Protein AF-A0A5R2MW48-F1 (afdb_monomer_lite)

Radius of gyration: 17.88 Å; chains: 1; bounding box: 41×39×45 Å

pLDDT: mean 91.87, std 11.75, range [44.62, 98.69]

Sequence (110 aa):
FENEPAEELARELAGKLPQGMDRIFFVSGGSEATESCIKLARQWAVATGQAGRWKVITRFPSYHGGTLGSLSITGDDALAETFTPMMRVMPTVLAPTAWRDRADCSLEQP

Foldseek 3Di:
DDDPVVVVVLCVVLVVDPPPPRDDDDDDDQLVVLVVVLVVVQVVCVVVVNNVPNADEEEAQAARDQDQVRLLRHNDCVSNVVCPVVHNRGHYDYDPPCVVVVPPPDPDDD

Structure (mmCIF, N/CA/C/O backbone):
data_AF-A0A5R2MW48-F1
#
_entry.id   AF-A0A5R2MW48-F1
#
loop_
_atom_site.group_PDB
_atom_site.id
_atom_site.type_symbol
_atom_site.label_atom_id
_atom_site.label_alt_id
_atom_site.label_comp_id
_atom_site.label_asym_id
_atom_site.label_entity_id
_atom_site.label_seq_id
_atom_site.pdbx_PDB_ins_code
_atom_site.Cartn_x
_atom_site.Cartn_y
_atom_site.Cartn_z
_atom_site.occupancy
_atom_site.B_iso_or_equiv
_atom_site.auth_seq_id
_atom_site.auth_comp_id
_atom_site.auth_asym_id
_atom_site.auth_atom_id
_atom_site.pdbx_PDB_model_num
ATOM 1 N N . PHE A 1 1 ? 4.150 11.817 16.069 1.00 62.44 1 PHE A N 1
ATOM 2 C CA . PHE A 1 1 ? 4.850 12.988 15.518 1.00 62.44 1 PHE A CA 1
ATOM 3 C C . PHE A 1 1 ? 3.793 13.856 14.877 1.00 62.44 1 PHE A C 1
ATOM 5 O O . PHE A 1 1 ? 3.108 13.367 13.991 1.00 62.44 1 PHE A O 1
ATOM 12 N N . GLU A 1 2 ? 3.627 15.075 15.367 1.00 86.56 2 GLU A N 1
ATOM 13 C CA . GLU A 1 2 ? 2.695 16.076 14.839 1.00 86.56 2 GLU A CA 1
ATOM 14 C C . GLU A 1 2 ? 3.519 17.318 14.505 1.00 86.56 2 GLU A C 1
ATOM 16 O O . GLU A 1 2 ? 4.518 17.595 15.176 1.00 86.56 2 GLU A O 1
ATOM 21 N N . ASN A 1 3 ? 3.171 18.002 13.421 1.00 96.50 3 ASN A N 1
ATOM 22 C CA . ASN A 1 3 ? 3.779 19.270 13.046 1.00 96.50 3 ASN A CA 1
ATOM 23 C C . ASN A 1 3 ? 2.787 20.093 12.221 1.00 96.50 3 ASN A C 1
ATOM 25 O O . ASN A 1 3 ? 1.977 19.538 11.479 1.00 96.50 3 ASN A O 1
ATOM 29 N N . GLU A 1 4 ? 2.894 21.412 12.349 1.00 97.88 4 GLU A N 1
ATOM 30 C CA . GLU A 1 4 ? 2.007 22.379 11.698 1.00 97.88 4 GLU A CA 1
ATOM 31 C C . GLU A 1 4 ? 1.931 22.197 10.167 1.00 97.88 4 GLU A C 1
ATOM 33 O O . GLU A 1 4 ? 0.812 22.110 9.656 1.00 97.88 4 GLU A O 1
ATOM 38 N N . PRO A 1 5 ? 3.045 21.997 9.425 1.00 97.25 5 PRO A N 1
ATOM 39 C CA . PRO A 1 5 ? 2.969 21.745 7.984 1.00 97.25 5 PRO A CA 1
ATOM 40 C C . PRO A 1 5 ? 2.147 20.505 7.601 1.00 97.25 5 PRO A C 1
ATOM 42 O O . PRO A 1 5 ? 1.413 20.523 6.614 1.00 97.25 5 PRO A O 1
ATOM 45 N N . ALA A 1 6 ? 2.258 19.413 8.364 1.00 96.44 6 ALA A N 1
ATOM 46 C CA . ALA A 1 6 ? 1.495 18.194 8.104 1.00 96.44 6 ALA A CA 1
ATOM 47 C C . ALA A 1 6 ? -0.004 18.390 8.375 1.00 96.44 6 ALA A C 1
ATOM 49 O O . ALA A 1 6 ? -0.833 17.866 7.631 1.00 96.44 6 ALA A O 1
ATOM 50 N N . GLU A 1 7 ? -0.363 19.148 9.412 1.00 96.50 7 GLU A N 1
ATOM 51 C CA . GLU A 1 7 ? -1.760 19.458 9.730 1.00 96.50 7 GLU A CA 1
ATOM 52 C C . GLU A 1 7 ? -2.408 20.370 8.687 1.00 96.50 7 GLU A C 1
ATOM 54 O O . GLU A 1 7 ? -3.542 20.118 8.265 1.00 96.50 7 GLU A O 1
ATOM 59 N N . GLU A 1 8 ? -1.692 21.404 8.243 1.00 97.69 8 GLU A N 1
ATOM 60 C CA . GLU A 1 8 ? -2.155 22.312 7.194 1.00 97.69 8 GLU A CA 1
ATOM 61 C C . GLU A 1 8 ? -2.374 21.554 5.882 1.00 97.69 8 GLU A C 1
ATOM 63 O O . GLU A 1 8 ? -3.471 21.592 5.317 1.00 97.69 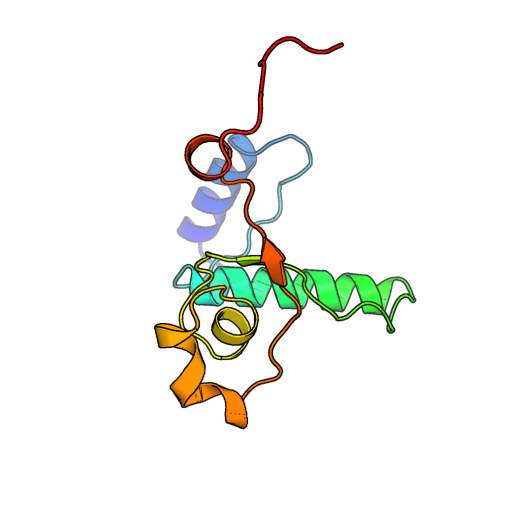8 GLU A O 1
ATOM 68 N N . LEU A 1 9 ? -1.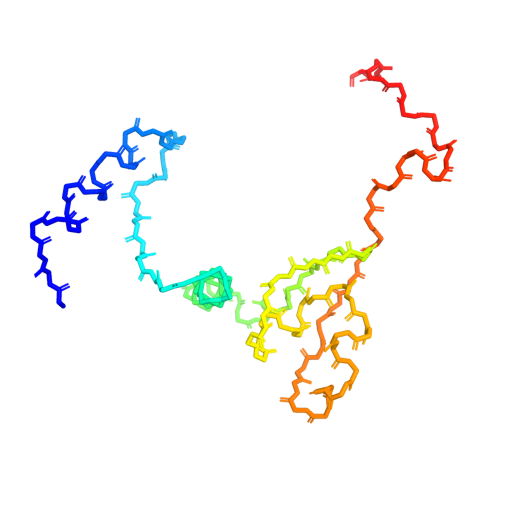389 20.750 5.469 1.00 96.88 9 LEU A N 1
ATOM 69 C CA . LEU A 1 9 ? -1.505 19.913 4.278 1.00 96.88 9 LEU A CA 1
ATOM 70 C C . LEU A 1 9 ? -2.673 18.923 4.384 1.00 96.88 9 LEU A C 1
ATOM 72 O O . LEU A 1 9 ? -3.417 18.738 3.420 1.00 96.88 9 LEU A O 1
ATOM 76 N N . ALA A 1 10 ? -2.868 18.288 5.543 1.00 96.69 10 ALA A N 1
ATOM 77 C CA . ALA A 1 10 ? -3.987 17.372 5.750 1.00 96.69 10 ALA A CA 1
ATOM 78 C C . ALA A 1 10 ? -5.342 18.080 5.598 1.00 96.69 10 ALA A C 1
ATOM 80 O O . ALA A 1 10 ? -6.246 17.532 4.961 1.00 96.69 10 ALA A O 1
ATOM 81 N N . ARG A 1 11 ? -5.482 19.301 6.131 1.00 95.88 11 ARG A N 1
ATOM 82 C CA . ARG A 1 11 ? -6.709 20.104 6.022 1.00 95.88 11 ARG A CA 1
ATOM 83 C C . ARG A 1 11 ? -6.986 20.525 4.582 1.00 95.88 11 ARG A C 1
ATOM 85 O O . ARG A 1 11 ? -8.120 20.398 4.120 1.00 95.88 11 ARG A O 1
ATOM 92 N N . GLU A 1 12 ? -5.964 20.984 3.866 1.00 96.94 12 GLU A N 1
ATOM 93 C CA . GLU A 1 12 ? -6.096 21.348 2.455 1.00 96.94 12 GLU A CA 1
ATOM 94 C C . GLU A 1 12 ? -6.486 20.157 1.578 1.00 96.94 12 GLU A C 1
ATOM 96 O O . GLU A 1 12 ? -7.355 20.284 0.712 1.00 96.94 12 GLU A O 1
ATOM 101 N N . LEU A 1 13 ? -5.854 18.999 1.791 1.00 96.81 13 LEU A N 1
ATOM 102 C CA . LEU A 1 13 ? -6.171 17.779 1.051 1.00 96.81 13 LEU A CA 1
ATOM 103 C C . LEU A 1 13 ? -7.599 17.320 1.341 1.00 96.81 13 LEU A C 1
ATOM 105 O O . LEU A 1 13 ? -8.342 17.062 0.399 1.00 96.81 13 LEU A O 1
ATOM 109 N N . ALA A 1 14 ? -8.012 17.286 2.611 1.00 96.38 14 ALA A N 1
ATOM 110 C CA . ALA A 1 14 ? -9.376 16.917 2.988 1.00 96.38 14 ALA A CA 1
ATOM 111 C C . ALA A 1 14 ? -10.433 17.811 2.310 1.00 96.38 14 ALA A C 1
ATOM 113 O O . ALA A 1 14 ? -11.472 17.310 1.892 1.00 96.38 14 ALA A O 1
ATOM 114 N N . GLY A 1 15 ? -10.152 19.107 2.120 1.00 96.62 15 GLY A N 1
ATOM 115 C CA . GLY A 1 15 ? -11.040 20.027 1.397 1.00 96.62 15 GLY A CA 1
ATOM 116 C C . GLY A 1 15 ? -11.150 19.780 -0.116 1.00 96.62 15 GLY A C 1
ATOM 117 O O . GLY A 1 15 ? -12.076 20.287 -0.746 1.00 96.62 15 GLY A O 1
ATOM 118 N N . LYS A 1 16 ? -10.224 19.016 -0.710 1.00 96.81 16 LYS A N 1
ATOM 119 C CA . LYS A 1 16 ? -10.195 18.674 -2.147 1.00 96.81 16 LYS A CA 1
ATOM 120 C C . LYS A 1 16 ? -10.693 17.256 -2.438 1.00 96.81 16 LYS A C 1
ATOM 122 O O . LYS A 1 16 ? -10.919 16.920 -3.600 1.00 96.81 16 LYS A O 1
ATOM 127 N N . LEU A 1 17 ? -10.812 16.414 -1.415 1.00 96.19 17 LEU A N 1
ATOM 128 C CA . LEU A 1 17 ? -11.230 15.024 -1.556 1.00 96.19 17 LEU A CA 1
ATOM 129 C C . LEU A 1 17 ? -12.763 14.894 -1.582 1.00 96.19 17 LEU A C 1
ATOM 131 O O . LEU A 1 17 ? -13.475 15.786 -1.118 1.00 96.19 17 LEU A O 1
ATOM 135 N N . PRO A 1 18 ? -13.297 13.784 -2.126 1.00 95.88 18 PRO A N 1
ATOM 136 C CA . PRO A 1 18 ? -14.727 13.507 -2.079 1.00 95.88 18 PRO A CA 1
ATOM 137 C C . PRO A 1 18 ? -15.277 13.509 -0.647 1.00 95.88 18 PRO A C 1
ATOM 139 O O . PRO A 1 18 ? -14.575 13.173 0.310 1.00 95.88 18 PRO A O 1
ATOM 142 N N . GLN A 1 19 ? -16.567 13.826 -0.506 1.00 94.38 19 GLN A N 1
ATOM 143 C CA . GLN A 1 19 ? -17.243 13.811 0.790 1.00 94.38 19 GLN A CA 1
ATOM 144 C C . GLN A 1 19 ? -17.056 12.457 1.498 1.00 94.38 19 GLN A C 1
ATOM 146 O O . GLN A 1 19 ? -17.278 11.400 0.910 1.00 94.38 19 GLN A O 1
ATOM 151 N N . GLY A 1 20 ? -16.670 12.503 2.776 1.00 92.56 20 GLY A N 1
ATOM 152 C CA . GLY A 1 20 ? -16.414 11.313 3.594 1.00 92.56 20 GLY A CA 1
ATOM 153 C C . GLY A 1 20 ? -14.973 10.788 3.544 1.00 92.56 20 GLY A C 1
ATOM 154 O O . GLY A 1 20 ? -14.685 9.795 4.208 1.00 92.56 20 GLY A O 1
ATOM 155 N N . MET A 1 21 ? -14.065 11.439 2.805 1.00 93.81 21 MET A N 1
ATOM 156 C CA . MET A 1 21 ? -12.639 11.098 2.758 1.00 93.81 21 MET A CA 1
ATOM 157 C C . MET A 1 21 ? -11.782 12.209 3.394 1.00 93.81 21 MET A C 1
ATOM 159 O O . MET A 1 21 ? -11.187 13.028 2.703 1.00 93.81 21 MET A O 1
ATOM 163 N N . ASP A 1 22 ? -11.724 12.235 4.728 1.00 93.88 22 ASP A N 1
ATOM 164 C CA . ASP A 1 22 ? -11.137 13.326 5.531 1.00 93.88 22 ASP A CA 1
ATOM 165 C C . ASP A 1 22 ? -10.019 12.874 6.498 1.00 93.88 22 ASP A C 1
ATOM 167 O O . ASP A 1 22 ? -9.593 13.619 7.385 1.00 93.88 22 ASP A O 1
ATOM 171 N N . ARG A 1 23 ? -9.532 11.636 6.345 1.00 93.75 23 ARG A N 1
ATOM 172 C CA . ARG A 1 23 ? -8.423 11.072 7.128 1.00 93.75 23 ARG A CA 1
ATOM 173 C C . ARG A 1 23 ? -7.214 10.845 6.233 1.00 93.75 23 ARG A C 1
ATOM 175 O O . ARG A 1 23 ? -7.280 10.058 5.292 1.00 93.75 23 ARG A O 1
ATOM 182 N N . ILE A 1 24 ? -6.108 11.513 6.556 1.00 95.62 24 ILE A N 1
ATOM 183 C CA . ILE A 1 24 ? -4.866 11.474 5.781 1.00 95.62 24 ILE A CA 1
ATOM 184 C C . ILE A 1 24 ? -3.776 10.775 6.592 1.00 95.62 24 ILE A C 1
ATOM 186 O O . ILE A 1 24 ? -3.545 11.104 7.753 1.00 95.62 24 ILE A O 1
ATOM 190 N N . PHE A 1 25 ? -3.099 9.814 5.966 1.00 95.75 25 PHE A N 1
ATOM 191 C CA . PHE A 1 25 ? -1.912 9.165 6.510 1.00 95.75 25 PHE A CA 1
ATOM 192 C C . PHE A 1 25 ? -0.745 9.399 5.551 1.00 95.75 25 PHE A C 1
ATOM 194 O O . PHE A 1 25 ? -0.773 8.929 4.413 1.00 95.75 25 PHE A O 1
ATOM 201 N N . PHE A 1 26 ? 0.253 10.163 5.995 1.00 96.56 26 PHE A N 1
ATOM 202 C CA . PHE A 1 26 ? 1.411 10.516 5.176 1.00 96.56 26 PHE A CA 1
ATOM 203 C C . PHE A 1 26 ? 2.494 9.440 5.227 1.00 96.56 26 PHE A C 1
ATOM 205 O O . PHE A 1 26 ? 2.766 8.853 6.272 1.00 96.56 26 PHE A O 1
ATOM 212 N N . VAL A 1 27 ? 3.132 9.231 4.080 1.00 96.94 27 VAL A N 1
ATOM 213 C CA . VAL A 1 27 ? 4.226 8.281 3.853 1.00 96.94 27 VAL A CA 1
ATOM 214 C C . VAL A 1 27 ? 5.204 8.871 2.840 1.00 96.94 27 VAL A C 1
ATOM 216 O O . VAL A 1 27 ? 4.891 9.861 2.175 1.00 96.94 27 VAL A O 1
ATOM 219 N N . SER A 1 28 ? 6.380 8.268 2.693 1.00 96.00 28 SER A N 1
ATOM 220 C CA . SER A 1 28 ? 7.456 8.807 1.858 1.00 96.00 28 SER A CA 1
ATOM 221 C C . SER A 1 28 ? 7.338 8.444 0.374 1.00 96.00 28 SER A C 1
ATOM 223 O O . SER A 1 28 ? 8.060 9.008 -0.446 1.00 96.00 28 SER A O 1
ATOM 225 N N . GLY A 1 29 ? 6.431 7.537 -0.010 1.00 97.19 29 GLY A N 1
ATOM 226 C CA . GLY A 1 29 ? 6.231 7.188 -1.418 1.00 97.19 29 GLY A CA 1
ATOM 227 C C . GLY A 1 29 ? 5.044 6.269 -1.707 1.00 97.19 29 GLY A C 1
ATOM 228 O O . GLY A 1 29 ? 4.365 5.775 -0.809 1.00 97.19 29 GLY A O 1
ATOM 229 N N . GLY A 1 30 ? 4.810 6.013 -2.998 1.00 97.94 30 GLY A N 1
ATOM 230 C CA . GLY A 1 30 ? 3.651 5.247 -3.477 1.00 97.94 30 GLY A CA 1
ATOM 231 C C . GLY A 1 30 ? 3.613 3.786 -3.014 1.00 97.94 30 GLY A C 1
ATOM 232 O O . GLY A 1 30 ? 2.536 3.270 -2.721 1.00 97.94 30 GLY A O 1
ATOM 233 N N . SER A 1 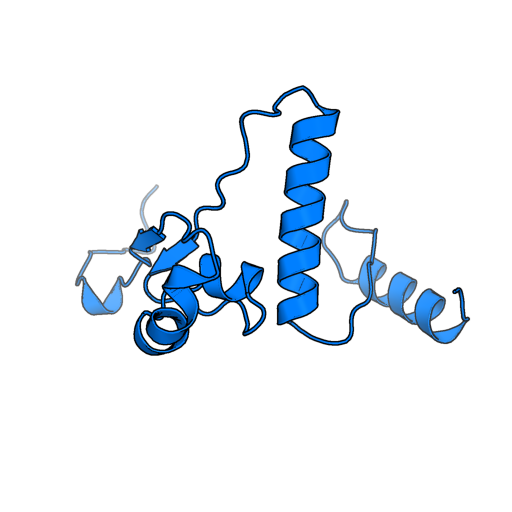31 ? 4.770 3.127 -2.884 1.00 97.75 31 SER A N 1
ATOM 234 C CA . SER A 1 31 ? 4.838 1.755 -2.352 1.00 97.75 31 SER A CA 1
ATOM 235 C C . SER A 1 31 ? 4.370 1.703 -0.893 1.00 97.75 31 SER A C 1
ATOM 237 O O . SER A 1 31 ? 3.546 0.872 -0.530 1.00 97.75 31 SER A O 1
ATOM 239 N N . GLU A 1 32 ? 4.831 2.635 -0.053 1.00 98.12 32 GLU A N 1
ATOM 240 C CA . GLU A 1 32 ? 4.396 2.727 1.347 1.00 98.12 32 GLU A CA 1
ATOM 241 C C . GLU A 1 32 ? 2.915 3.097 1.463 1.00 98.12 32 GLU A C 1
ATOM 243 O O . GLU A 1 32 ? 2.221 2.601 2.354 1.00 98.12 32 GLU A O 1
ATOM 248 N N . ALA A 1 33 ? 2.411 3.931 0.547 1.00 98.31 33 ALA A N 1
ATOM 249 C CA . ALA A 1 33 ? 0.995 4.281 0.492 1.00 98.31 33 ALA A CA 1
ATOM 250 C C . ALA A 1 33 ? 0.151 3.035 0.199 1.00 98.31 33 ALA A C 1
ATOM 252 O O . ALA A 1 33 ? -0.816 2.760 0.909 1.00 98.31 33 ALA A O 1
ATOM 253 N N . THR A 1 34 ? 0.575 2.229 -0.776 1.00 98.12 34 THR A N 1
ATOM 254 C CA . THR A 1 34 ? -0.077 0.966 -1.137 1.00 98.12 34 THR A CA 1
ATOM 255 C C . THR A 1 34 ? -0.079 -0.028 0.028 1.00 98.12 34 THR A C 1
ATOM 257 O O . THR A 1 34 ? -1.139 -0.543 0.388 1.00 98.12 34 THR A O 1
ATOM 260 N N . GLU A 1 35 ? 1.063 -0.248 0.685 1.00 97.94 35 GLU A N 1
ATOM 261 C CA . GLU A 1 35 ? 1.159 -1.101 1.884 1.00 97.94 35 GLU A CA 1
ATOM 262 C C . GLU A 1 35 ? 0.239 -0.612 3.007 1.00 97.94 35 GLU A C 1
ATOM 264 O O . GLU A 1 35 ? -0.438 -1.402 3.670 1.00 97.94 35 GLU A O 1
ATOM 269 N N . SER A 1 36 ? 0.181 0.705 3.216 1.00 98.19 36 SER A N 1
ATOM 270 C CA . SER A 1 36 ? -0.674 1.319 4.233 1.00 98.19 36 SER A CA 1
ATOM 271 C C . SER A 1 36 ? -2.154 1.086 3.928 1.00 98.19 36 SER A C 1
ATOM 273 O O . SER A 1 36 ? -2.901 0.684 4.822 1.00 98.19 36 SER A O 1
ATOM 275 N N . CYS A 1 37 ? -2.572 1.231 2.666 1.00 98.00 37 CYS A N 1
ATOM 276 C CA . CYS A 1 37 ? -3.927 0.906 2.217 1.00 98.00 37 CYS A CA 1
ATOM 277 C C . CYS A 1 37 ? -4.269 -0.579 2.425 1.00 98.00 37 CYS A C 1
ATOM 279 O O . CYS A 1 37 ? -5.336 -0.890 2.961 1.00 98.00 37 CYS A O 1
ATOM 281 N N . ILE A 1 38 ? -3.368 -1.499 2.060 1.00 97.75 38 ILE A N 1
ATOM 282 C CA . ILE A 1 38 ? -3.561 -2.948 2.253 1.00 97.75 38 ILE A CA 1
ATOM 283 C C . ILE A 1 38 ? -3.715 -3.273 3.742 1.00 97.75 38 ILE A C 1
ATOM 285 O O . ILE A 1 38 ? -4.639 -3.990 4.138 1.00 97.75 38 ILE A O 1
ATOM 289 N N . LYS A 1 39 ? -2.839 -2.720 4.587 1.00 98.06 39 LYS A N 1
ATOM 290 C CA . LYS A 1 39 ? -2.875 -2.922 6.040 1.00 98.06 39 LYS A CA 1
ATOM 291 C C . LYS A 1 39 ? -4.153 -2.366 6.656 1.00 98.06 39 LYS A C 1
ATOM 293 O O . LYS A 1 39 ? -4.759 -3.064 7.466 1.00 98.06 39 LYS A O 1
ATOM 298 N N . LEU A 1 40 ? -4.595 -1.178 6.247 1.00 98.12 40 LEU A N 1
ATOM 299 C CA . LEU A 1 40 ? -5.847 -0.582 6.715 1.00 98.12 40 LEU A CA 1
ATOM 300 C C . LEU A 1 40 ? -7.052 -1.453 6.336 1.00 98.12 40 LEU A C 1
ATOM 302 O O . LEU A 1 40 ? -7.870 -1.782 7.195 1.00 98.12 40 LEU A O 1
ATOM 306 N N . ALA A 1 41 ? -7.133 -1.897 5.078 1.00 97.94 41 ALA A N 1
ATOM 307 C CA . ALA A 1 41 ? -8.199 -2.785 4.620 1.00 97.94 41 ALA A CA 1
ATOM 308 C C . ALA A 1 41 ? -8.205 -4.114 5.394 1.00 97.94 41 ALA A C 1
ATOM 310 O O . ALA A 1 41 ? -9.267 -4.614 5.781 1.00 97.94 41 ALA A O 1
ATOM 311 N N . ARG A 1 42 ? -7.018 -4.672 5.673 1.00 98.06 42 ARG A N 1
ATOM 312 C CA . ARG A 1 42 ? -6.873 -5.889 6.477 1.00 98.06 42 ARG A CA 1
ATOM 313 C C . ARG A 1 42 ? -7.297 -5.672 7.928 1.00 98.06 42 ARG A C 1
ATOM 315 O O . ARG A 1 42 ? -8.026 -6.505 8.464 1.00 98.06 42 ARG A O 1
ATOM 322 N N . GLN A 1 43 ? -6.862 -4.582 8.554 1.00 98.56 43 GLN A N 1
ATOM 323 C CA . GLN A 1 43 ? -7.239 -4.225 9.922 1.00 98.56 43 GLN A CA 1
ATOM 324 C C . GLN A 1 43 ? -8.750 -4.041 10.044 1.00 98.56 43 GLN A C 1
ATOM 326 O O . GLN A 1 43 ? -9.351 -4.613 10.949 1.00 98.56 43 GLN A O 1
ATOM 331 N N . TRP A 1 44 ? -9.377 -3.341 9.096 1.00 98.44 44 TRP A N 1
ATOM 332 C CA . TRP A 1 44 ? -10.830 -3.187 9.046 1.00 98.44 44 TRP A CA 1
ATOM 333 C C . TRP A 1 44 ? -11.549 -4.538 8.930 1.00 98.44 44 TRP A C 1
ATOM 335 O O . TRP A 1 44 ? -12.503 -4.800 9.662 1.00 98.44 44 TRP A O 1
ATOM 345 N N . ALA A 1 45 ? -11.075 -5.436 8.059 1.00 98.62 45 ALA A N 1
ATOM 346 C CA . ALA A 1 45 ? -11.679 -6.759 7.895 1.00 98.62 45 ALA A CA 1
ATOM 347 C C . ALA A 1 45 ? -11.594 -7.591 9.184 1.00 98.62 45 ALA A C 1
ATOM 349 O O . ALA A 1 45 ? -12.559 -8.249 9.560 1.00 98.62 45 ALA A O 1
ATOM 350 N N . VAL A 1 46 ? -10.464 -7.537 9.895 1.00 98.69 46 VAL A N 1
ATOM 351 C CA . VAL A 1 46 ? -10.310 -8.208 11.195 1.00 98.69 46 VAL A CA 1
ATOM 352 C C . VAL A 1 46 ? -11.222 -7.575 12.249 1.00 98.69 46 VAL A C 1
ATOM 354 O O . VAL A 1 46 ? -11.955 -8.297 12.921 1.00 98.69 46 VAL A O 1
ATOM 357 N N . ALA A 1 47 ? -11.229 -6.244 12.353 1.00 98.69 47 ALA A N 1
ATOM 358 C CA . ALA A 1 47 ? -12.025 -5.505 13.334 1.00 98.69 47 ALA A CA 1
ATOM 359 C C . ALA A 1 47 ? -13.543 -5.687 13.152 1.00 98.69 47 ALA A C 1
ATOM 361 O O . ALA A 1 47 ? -14.297 -5.552 14.109 1.00 98.69 47 ALA A O 1
ATOM 362 N N . THR A 1 48 ? -13.992 -6.032 11.943 1.00 98.69 48 THR A N 1
ATOM 363 C CA . THR A 1 48 ? -15.408 -6.270 11.609 1.00 98.69 48 THR A CA 1
ATOM 364 C C . THR A 1 48 ? -15.787 -7.755 11.558 1.00 98.69 48 THR A C 1
ATOM 366 O O . THR A 1 48 ? -16.819 -8.112 10.993 1.00 98.69 48 THR A O 1
ATOM 369 N N 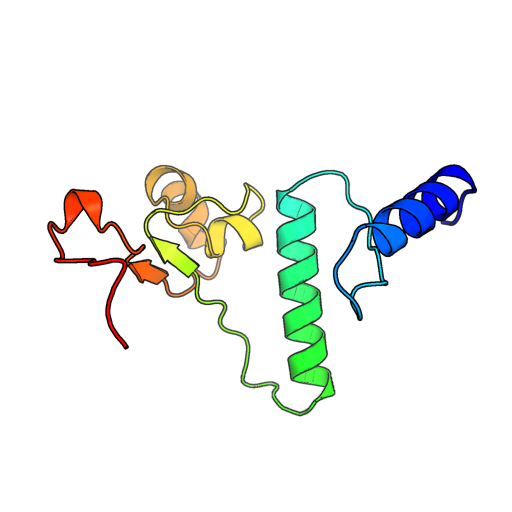. GLY A 1 49 ? -14.963 -8.649 12.118 1.00 98.56 49 GLY A N 1
ATOM 370 C CA . GLY A 1 49 ? -15.264 -10.086 12.204 1.00 98.56 49 GLY A CA 1
ATOM 371 C C . GLY A 1 49 ? -15.067 -10.872 10.901 1.00 98.56 49 GLY A C 1
ATOM 372 O O . GLY A 1 49 ? -15.369 -12.060 10.838 1.00 98.56 49 GLY A O 1
ATOM 373 N N . GLN A 1 50 ? -14.506 -10.256 9.860 1.00 98.62 50 GLN A N 1
ATOM 374 C CA . GLN A 1 50 ? -14.245 -10.862 8.551 1.00 98.62 50 GLN A CA 1
ATOM 375 C C . GLN A 1 50 ? -12.778 -11.299 8.414 1.00 98.62 50 GLN A C 1
ATOM 377 O O . GLN A 1 50 ? -12.129 -11.066 7.394 1.00 98.62 50 GLN A O 1
ATOM 382 N N . ALA A 1 51 ? -12.221 -11.962 9.431 1.00 97.81 51 ALA A N 1
ATOM 383 C CA . ALA A 1 51 ? -10.801 -12.326 9.461 1.00 97.81 51 ALA A CA 1
ATOM 384 C C . ALA A 1 51 ? -10.358 -13.239 8.293 1.00 97.81 51 ALA A C 1
ATOM 386 O O . ALA A 1 51 ? -9.176 -13.242 7.943 1.00 97.81 51 ALA A O 1
ATOM 387 N N . GLY A 1 52 ? -11.278 -13.951 7.633 1.00 98.12 52 GLY A N 1
ATOM 388 C CA . GLY A 1 52 ? -11.009 -14.707 6.400 1.00 98.12 52 GLY A CA 1
ATOM 389 C C . GLY A 1 52 ? -10.785 -13.842 5.146 1.00 98.12 52 GLY A C 1
ATOM 390 O O . GLY A 1 52 ? -10.247 -14.330 4.154 1.00 98.12 52 GLY A O 1
ATOM 391 N N . ARG A 1 53 ? -11.139 -12.551 5.178 1.00 97.88 53 ARG A N 1
ATOM 392 C CA . ARG A 1 53 ? -10.994 -11.604 4.064 1.00 97.88 53 ARG A CA 1
ATOM 393 C C . ARG A 1 53 ? -9.610 -10.949 4.095 1.00 97.88 53 ARG A C 1
ATOM 395 O O . ARG A 1 53 ? -9.396 -9.925 4.742 1.00 97.88 53 ARG A O 1
ATOM 402 N N . TRP A 1 54 ? -8.642 -11.596 3.450 1.00 97.00 54 TRP A N 1
ATOM 403 C CA . TRP A 1 54 ? -7.238 -11.150 3.415 1.00 97.00 54 TRP A CA 1
ATOM 404 C C . TRP A 1 54 ? -6.628 -11.091 2.012 1.00 97.00 54 TRP A C 1
ATOM 406 O O . TRP A 1 54 ? -5.583 -10.470 1.846 1.00 97.00 54 TRP A O 1
ATOM 416 N N . LYS A 1 55 ? -7.246 -11.737 1.014 1.00 97.81 55 LYS A N 1
ATOM 417 C CA . LYS A 1 55 ? -6.773 -11.670 -0.372 1.00 97.81 55 LYS A CA 1
ATOM 418 C C . LYS A 1 55 ? -6.997 -10.264 -0.920 1.00 97.81 55 LYS A C 1
ATOM 420 O O . LYS A 1 55 ? -8.079 -9.704 -0.747 1.00 97.81 55 LYS A O 1
ATOM 425 N N . VAL A 1 56 ? -5.994 -9.741 -1.611 1.00 97.88 56 VAL A N 1
ATOM 426 C CA . VAL A 1 56 ? -6.087 -8.513 -2.405 1.00 97.88 56 VAL A CA 1
ATOM 427 C C . VAL A 1 56 ? -6.160 -8.945 -3.864 1.00 97.88 56 VAL A C 1
ATOM 429 O O . VAL A 1 56 ? -5.381 -9.793 -4.270 1.00 97.88 56 VAL A O 1
ATOM 432 N N . ILE A 1 57 ? -7.124 -8.443 -4.632 1.00 97.50 57 ILE A N 1
ATOM 433 C CA . ILE A 1 57 ? -7.250 -8.771 -6.058 1.00 97.50 57 ILE A CA 1
ATOM 434 C C . ILE A 1 57 ? -6.796 -7.550 -6.848 1.00 97.50 57 ILE A C 1
ATOM 436 O O . ILE A 1 57 ? -7.287 -6.448 -6.593 1.00 97.50 57 ILE A O 1
ATOM 440 N N . THR A 1 58 ? -5.887 -7.738 -7.799 1.00 96.88 58 THR A N 1
ATOM 441 C CA . THR A 1 58 ? -5.385 -6.662 -8.667 1.00 96.88 58 THR A CA 1
ATOM 442 C C . THR A 1 58 ? -5.504 -7.015 -10.140 1.00 96.88 58 THR A C 1
ATOM 444 O O . THR A 1 58 ? -6.012 -8.073 -10.505 1.00 96.88 58 THR A O 1
ATOM 447 N N . ARG A 1 59 ? -5.110 -6.082 -11.009 1.00 96.31 59 ARG A N 1
ATOM 448 C CA . ARG A 1 59 ? -5.202 -6.250 -12.460 1.00 96.31 59 ARG A CA 1
ATOM 449 C C . ARG A 1 59 ? -3.886 -6.750 -13.047 1.00 96.31 59 ARG A C 1
ATOM 451 O O . ARG A 1 59 ? -2.825 -6.471 -12.501 1.00 96.31 59 ARG A O 1
ATOM 458 N N . PHE A 1 60 ? -3.956 -7.404 -14.196 1.00 94.19 60 PHE A N 1
ATOM 459 C CA . PHE A 1 60 ? -2.808 -7.733 -15.029 1.00 94.19 60 PHE A CA 1
ATOM 460 C C . PHE A 1 60 ? -3.009 -7.163 -16.446 1.00 94.19 60 PHE A C 1
ATOM 462 O O . PHE A 1 60 ? -4.021 -7.484 -17.073 1.00 94.19 60 PHE A O 1
ATOM 469 N N . PRO A 1 61 ? -2.087 -6.336 -16.973 1.00 94.56 61 PRO A N 1
ATOM 470 C CA . PRO A 1 61 ? -0.900 -5.812 -16.298 1.00 94.56 61 PRO A CA 1
ATOM 471 C C . PRO A 1 61 ? -1.236 -4.697 -15.287 1.00 94.56 61 PRO A C 1
ATOM 473 O O . PRO A 1 61 ? -2.248 -4.001 -15.425 1.00 94.56 61 PRO A O 1
ATOM 476 N N . SER A 1 62 ? -0.399 -4.507 -14.265 1.00 96.19 62 SER A N 1
ATOM 477 C CA . SER A 1 62 ? -0.496 -3.375 -13.323 1.00 96.19 62 SER A CA 1
ATOM 478 C C . SER A 1 62 ? 0.820 -3.121 -12.584 1.00 96.19 62 SER A C 1
ATOM 480 O O . SER A 1 62 ? 1.677 -3.993 -12.548 1.00 96.19 62 SER A O 1
ATOM 482 N N . TYR A 1 63 ? 0.957 -1.945 -11.961 1.00 96.81 63 TYR A N 1
ATOM 483 C CA . TYR A 1 63 ? 2.085 -1.590 -11.097 1.00 96.81 63 TYR A CA 1
ATOM 484 C C . TYR A 1 63 ? 1.578 -0.992 -9.785 1.00 96.81 63 TYR A C 1
ATOM 486 O O . TYR A 1 63 ? 0.789 -0.043 -9.801 1.00 96.81 63 TYR A O 1
ATOM 494 N N . HIS A 1 64 ? 2.045 -1.532 -8.658 1.00 97.31 64 HIS A N 1
ATOM 495 C CA . HIS A 1 64 ? 1.610 -1.117 -7.322 1.00 97.31 64 HIS A CA 1
ATOM 496 C C . HIS A 1 64 ? 2.764 -0.751 -6.374 1.00 97.31 64 HIS A C 1
ATOM 498 O O . HIS A 1 64 ? 2.519 -0.409 -5.220 1.00 97.31 64 HIS A O 1
ATOM 504 N N . GLY A 1 65 ? 4.009 -0.743 -6.858 1.00 96.31 65 GLY A N 1
ATOM 505 C CA . GLY A 1 65 ? 5.193 -0.367 -6.082 1.00 96.31 65 GLY A CA 1
ATOM 506 C C . GLY A 1 65 ? 6.199 -1.506 -5.915 1.00 96.31 65 GLY A C 1
ATOM 507 O O . GLY A 1 65 ? 5.964 -2.632 -6.338 1.00 96.31 65 GLY A O 1
ATOM 508 N N . GLY A 1 66 ? 7.335 -1.190 -5.288 1.00 95.88 66 GLY A N 1
ATOM 509 C CA . GLY A 1 66 ? 8.508 -2.072 -5.200 1.00 95.88 66 GLY A CA 1
ATOM 510 C C . GLY A 1 66 ? 8.782 -2.700 -3.827 1.00 95.88 66 GLY A C 1
ATOM 511 O O . GLY A 1 66 ? 9.775 -3.403 -3.674 1.00 95.88 66 GLY A O 1
ATOM 512 N N . THR A 1 67 ? 7.957 -2.444 -2.805 1.00 96.44 67 THR A N 1
ATOM 513 C CA . THR A 1 67 ? 8.052 -3.175 -1.523 1.00 96.44 67 THR A CA 1
ATOM 514 C C . THR A 1 67 ? 7.501 -4.591 -1.686 1.00 96.44 67 THR A C 1
ATOM 516 O O . THR A 1 67 ? 6.684 -4.819 -2.568 1.00 96.44 67 THR A O 1
ATOM 519 N N . LEU A 1 68 ? 7.887 -5.552 -0.837 1.00 96.88 68 LEU A N 1
ATOM 520 C CA . LEU A 1 68 ? 7.455 -6.953 -0.997 1.00 96.88 68 LEU A CA 1
ATOM 521 C C . LEU A 1 68 ? 5.925 -7.144 -1.011 1.00 96.88 68 LEU A C 1
ATOM 523 O O . LEU A 1 68 ? 5.426 -7.950 -1.792 1.00 96.88 68 LEU A O 1
ATOM 527 N N . GLY A 1 69 ? 5.158 -6.417 -0.193 1.00 95.81 69 GLY A N 1
ATOM 528 C CA . GLY A 1 69 ? 3.693 -6.495 -0.227 1.00 95.81 69 GLY A CA 1
ATOM 529 C C . GLY A 1 69 ? 3.110 -5.847 -1.484 1.00 95.81 69 GLY A C 1
ATOM 530 O O . GLY A 1 69 ? 2.238 -6.436 -2.121 1.00 95.81 69 GLY A O 1
ATOM 531 N N . SER A 1 70 ? 3.645 -4.703 -1.911 1.00 96.62 70 SER A N 1
ATOM 532 C CA . SER A 1 70 ? 3.275 -4.046 -3.177 1.00 96.62 70 SER A CA 1
ATOM 533 C C . SER A 1 70 ? 3.622 -4.887 -4.414 1.00 96.62 70 SER A C 1
ATOM 535 O O . SER A 1 70 ? 2.824 -4.984 -5.346 1.00 96.62 70 SER A O 1
ATOM 537 N N . LEU A 1 71 ? 4.782 -5.547 -4.418 1.00 96.69 71 LEU A N 1
ATOM 538 C CA . LEU A 1 71 ? 5.199 -6.480 -5.466 1.00 96.69 71 LEU A CA 1
ATOM 539 C C . LEU A 1 71 ? 4.278 -7.696 -5.509 1.00 96.69 71 LEU A C 1
ATOM 541 O O . LEU A 1 71 ? 3.904 -8.135 -6.590 1.00 96.69 71 LEU A O 1
ATOM 545 N N . SER A 1 72 ? 3.830 -8.187 -4.349 1.00 96.69 72 SER A N 1
ATOM 546 C CA . SER A 1 72 ? 2.935 -9.348 -4.279 1.00 96.69 72 SER A CA 1
ATOM 547 C C . SER A 1 72 ? 1.577 -9.132 -4.952 1.00 96.69 72 SER A C 1
ATOM 549 O O . SER A 1 72 ? 0.896 -10.108 -5.262 1.00 96.69 72 SER A O 1
ATOM 551 N N . ILE A 1 73 ? 1.190 -7.872 -5.175 1.00 96.88 73 ILE A N 1
ATOM 552 C CA . ILE A 1 73 ? -0.047 -7.476 -5.855 1.00 96.88 73 ILE A CA 1
ATOM 553 C C . ILE A 1 73 ? 0.207 -6.793 -7.211 1.00 96.88 73 ILE A C 1
ATOM 555 O O . ILE A 1 73 ? -0.741 -6.325 -7.838 1.00 96.88 73 ILE A O 1
ATOM 559 N N . THR A 1 74 ? 1.458 -6.701 -7.664 1.00 96.12 74 THR A N 1
ATOM 560 C CA . THR A 1 74 ? 1.833 -6.074 -8.939 1.00 96.12 74 THR A CA 1
ATOM 561 C C . THR A 1 74 ? 1.646 -7.061 -10.091 1.00 96.12 74 THR A C 1
ATOM 563 O O . THR A 1 74 ? 2.130 -8.185 -10.035 1.00 96.12 74 THR A O 1
ATOM 566 N N . GLY A 1 75 ? 0.941 -6.642 -11.144 1.00 95.19 75 GLY A N 1
ATOM 567 C CA . GLY A 1 75 ? 0.734 -7.424 -12.365 1.00 95.19 75 GLY A CA 1
ATOM 568 C C . GLY A 1 75 ? 1.846 -7.217 -13.394 1.00 95.19 75 GLY A C 1
ATOM 569 O O . GLY A 1 75 ? 1.545 -6.915 -14.546 1.00 95.19 75 GLY A O 1
ATOM 570 N N . ASP A 1 76 ? 3.102 -7.311 -12.967 1.00 94.69 76 ASP A N 1
ATOM 571 C CA . ASP A 1 76 ? 4.297 -7.260 -13.814 1.00 94.69 76 ASP A CA 1
ATOM 572 C C . ASP A 1 76 ? 5.233 -8.389 -13.373 1.00 94.69 76 ASP A C 1
ATOM 574 O O . ASP A 1 76 ? 5.965 -8.269 -12.385 1.00 94.69 76 ASP A O 1
ATOM 578 N N . ASP A 1 77 ? 5.161 -9.511 -14.090 1.00 90.94 77 ASP A N 1
ATOM 579 C CA . ASP A 1 77 ? 5.891 -10.725 -13.729 1.00 90.94 77 ASP A CA 1
ATOM 580 C C . ASP A 1 77 ? 7.403 -10.510 -13.802 1.00 90.94 77 ASP A C 1
ATOM 582 O O . ASP A 1 77 ? 8.124 -11.000 -12.940 1.00 90.94 77 ASP A O 1
ATOM 586 N N . ALA A 1 78 ? 7.894 -9.713 -14.757 1.00 92.25 78 ALA A N 1
ATOM 587 C CA . ALA A 1 78 ? 9.324 -9.445 -14.889 1.00 92.25 78 ALA A CA 1
ATOM 588 C C . ALA A 1 78 ? 9.876 -8.699 -13.664 1.00 92.25 78 ALA A C 1
ATOM 590 O O . ALA A 1 78 ? 11.003 -8.951 -13.230 1.00 92.25 78 ALA A O 1
ATOM 591 N N . LEU A 1 79 ? 9.075 -7.804 -13.077 1.00 91.25 79 LEU A N 1
ATOM 592 C CA . LEU A 1 79 ? 9.440 -7.103 -11.849 1.00 91.25 79 LEU A CA 1
ATOM 593 C C . LEU A 1 79 ? 9.324 -8.002 -10.602 1.00 91.25 79 LEU A C 1
ATOM 595 O O . LEU A 1 79 ? 10.127 -7.879 -9.674 1.00 91.25 79 LEU A O 1
ATOM 599 N N . ALA A 1 80 ? 8.333 -8.896 -10.563 1.00 91.19 80 ALA A N 1
ATOM 600 C CA . ALA A 1 80 ? 7.999 -9.707 -9.390 1.00 91.19 80 ALA A CA 1
ATOM 601 C C . ALA A 1 80 ? 8.764 -11.045 -9.291 1.00 91.19 80 ALA A C 1
ATOM 603 O O . ALA A 1 80 ? 9.012 -11.520 -8.177 1.00 91.19 80 ALA A O 1
ATOM 604 N N . GLU A 1 81 ? 9.146 -11.656 -10.418 1.00 93.38 81 GLU A N 1
ATOM 605 C CA . GLU A 1 81 ? 9.623 -13.047 -10.518 1.00 93.38 81 GLU A CA 1
ATOM 606 C C . GLU A 1 81 ? 10.770 -13.341 -9.545 1.00 93.38 81 GLU A C 1
ATOM 608 O O . GLU A 1 81 ? 10.672 -14.263 -8.731 1.00 93.38 81 GLU A O 1
ATOM 613 N N . THR A 1 82 ? 11.792 -12.480 -9.540 1.00 95.56 82 THR A N 1
ATOM 614 C CA . THR A 1 82 ? 12.988 -12.605 -8.685 1.00 95.56 82 THR A CA 1
ATOM 615 C C . THR A 1 82 ? 12.650 -12.726 -7.192 1.00 95.56 82 THR A C 1
ATOM 617 O O . THR A 1 82 ? 13.353 -13.408 -6.447 1.00 95.56 82 THR A O 1
ATOM 620 N N . PHE A 1 83 ? 11.565 -12.093 -6.739 1.00 95.94 83 PHE A N 1
ATOM 621 C CA . PHE A 1 83 ? 11.201 -11.995 -5.321 1.00 95.94 83 PHE A CA 1
ATOM 622 C C . PHE A 1 83 ? 10.069 -12.940 -4.911 1.00 95.94 83 PHE A C 1
ATOM 624 O O . PHE A 1 83 ? 9.712 -12.991 -3.734 1.00 95.94 83 PHE A O 1
ATOM 631 N N . THR A 1 84 ? 9.518 -13.721 -5.844 1.00 93.94 84 THR A N 1
ATOM 632 C CA . THR A 1 84 ? 8.380 -14.621 -5.592 1.00 93.94 84 THR A CA 1
ATOM 633 C C . THR A 1 84 ? 8.585 -15.556 -4.388 1.00 93.94 84 THR A C 1
ATOM 635 O O . THR A 1 84 ? 7.661 -15.665 -3.582 1.00 93.94 84 THR A O 1
ATOM 638 N N . PRO A 1 85 ? 9.770 -16.166 -4.154 1.00 96.44 85 PRO A N 1
ATOM 639 C CA . PRO A 1 85 ? 9.989 -17.010 -2.971 1.00 96.44 85 PRO A CA 1
ATOM 640 C C . PRO A 1 85 ? 9.894 -16.274 -1.622 1.00 96.44 85 PRO A C 1
ATOM 642 O O . PRO A 1 85 ? 9.803 -16.920 -0.580 1.00 96.44 85 PRO A O 1
ATOM 645 N N . MET A 1 86 ? 9.934 -14.938 -1.621 1.00 97.00 86 MET A N 1
ATOM 646 C CA . MET A 1 86 ? 9.920 -14.095 -0.420 1.00 97.00 86 MET A CA 1
ATOM 647 C C . MET A 1 86 ? 8.536 -13.519 -0.096 1.00 97.00 86 MET A C 1
ATOM 649 O O . MET A 1 86 ? 8.384 -12.836 0.918 1.00 97.00 86 MET A O 1
ATOM 653 N N . MET A 1 87 ? 7.526 -13.751 -0.939 1.00 94.50 87 MET A N 1
ATOM 654 C CA . MET A 1 87 ? 6.215 -13.117 -0.803 1.00 94.50 87 MET A CA 1
ATOM 655 C C . MET A 1 87 ? 5.064 -14.056 -1.156 1.00 94.50 87 MET A C 1
ATOM 657 O O . MET A 1 87 ? 5.208 -15.031 -1.886 1.00 94.50 87 MET A O 1
ATOM 661 N N . ARG A 1 88 ? 3.871 -13.738 -0.648 1.00 94.75 88 ARG A N 1
ATOM 662 C CA . ARG A 1 88 ? 2.648 -14.436 -1.040 1.00 94.75 88 ARG A CA 1
ATOM 663 C C . ARG A 1 88 ? 2.005 -13.711 -2.212 1.00 94.75 88 ARG A C 1
ATOM 665 O O . ARG A 1 88 ? 1.275 -12.752 -1.985 1.00 94.75 88 ARG A O 1
ATOM 672 N N . VAL A 1 89 ? 2.248 -14.196 -3.427 1.00 95.06 89 VAL A N 1
ATOM 673 C CA . VAL A 1 89 ? 1.625 -13.654 -4.643 1.00 95.06 89 VAL A CA 1
ATOM 674 C C . VAL A 1 89 ? 0.102 -13.689 -4.516 1.00 95.06 89 VAL A C 1
ATOM 676 O O . VAL A 1 89 ? -0.494 -14.699 -4.121 1.00 95.06 89 VAL A O 1
ATOM 679 N N . MET A 1 90 ? -0.516 -12.554 -4.808 1.00 97.00 90 MET A N 1
ATOM 680 C CA . MET A 1 90 ? -1.951 -12.346 -4.727 1.00 97.00 90 MET A CA 1
ATOM 681 C C . MET A 1 90 ? -2.619 -12.586 -6.088 1.00 97.00 90 MET A C 1
ATOM 683 O O . MET A 1 90 ? -1.980 -12.448 -7.128 1.00 97.00 90 MET A O 1
ATOM 687 N N . PRO A 1 91 ? -3.902 -12.987 -6.106 1.00 96.31 91 PRO A N 1
ATOM 688 C CA . PRO A 1 91 ? -4.606 -13.264 -7.353 1.00 96.31 91 PRO A CA 1
ATOM 689 C C . PRO A 1 91 ? -4.780 -12.004 -8.208 1.00 96.31 91 PRO A C 1
ATOM 691 O O . PRO A 1 91 ? -5.147 -10.941 -7.703 1.00 96.31 91 PRO A O 1
ATOM 694 N N . THR A 1 92 ? -4.614 -12.161 -9.518 1.00 95.44 92 THR A N 1
ATOM 695 C CA . THR A 1 92 ? -4.838 -11.109 -10.510 1.00 95.44 92 THR A CA 1
ATOM 696 C C . THR A 1 92 ? -6.025 -11.442 -11.416 1.00 95.44 92 THR A C 1
ATOM 698 O O . THR A 1 92 ? -6.397 -12.603 -11.598 1.00 95.44 92 THR A O 1
ATOM 701 N N . VAL A 1 93 ? -6.644 -10.407 -11.977 1.00 95.50 93 VAL A N 1
ATOM 702 C CA . VAL A 1 93 ? -7.644 -10.489 -13.052 1.00 95.50 93 VAL A CA 1
ATOM 703 C C . VAL A 1 93 ? -7.171 -9.661 -14.241 1.00 95.50 93 VAL A C 1
ATOM 705 O O . VAL A 1 93 ? -6.381 -8.736 -14.073 1.00 95.50 93 VAL A O 1
ATOM 708 N N . LEU A 1 94 ? -7.639 -9.956 -15.452 1.00 93.56 94 LEU A N 1
ATOM 709 C CA . LEU A 1 94 ? -7.224 -9.189 -16.628 1.00 93.56 94 LEU A CA 1
ATOM 710 C C . LEU A 1 94 ? -7.661 -7.722 -16.514 1.00 93.56 94 LEU A C 1
ATOM 712 O O . LEU A 1 94 ? -8.780 -7.413 -16.098 1.00 93.56 94 LEU A O 1
ATOM 716 N N . ALA A 1 95 ? -6.757 -6.810 -16.865 1.00 91.94 95 ALA A N 1
ATOM 717 C CA . ALA A 1 95 ? -7.099 -5.409 -17.032 1.00 91.94 95 ALA A CA 1
ATOM 718 C C . ALA A 1 95 ? -8.086 -5.259 -18.204 1.00 91.94 95 ALA A C 1
ATOM 720 O O . ALA A 1 95 ? -7.973 -5.989 -19.187 1.00 91.94 95 ALA A O 1
ATOM 721 N N . PRO A 1 96 ? -9.032 -4.307 -18.141 1.00 88.44 96 PRO A N 1
ATOM 722 C CA . PRO A 1 96 ? -9.929 -4.040 -19.257 1.00 88.44 96 PRO A CA 1
ATOM 723 C C . PRO A 1 96 ? -9.140 -3.373 -20.389 1.00 88.44 96 PRO A C 1
ATOM 725 O O . PRO A 1 96 ? -8.984 -2.152 -20.419 1.00 88.44 96 PRO A O 1
ATOM 728 N N . THR A 1 97 ? -8.610 -4.165 -21.317 1.00 84.06 97 THR A N 1
ATOM 729 C CA . THR A 1 97 ? -7.817 -3.670 -22.443 1.00 84.06 97 THR A CA 1
ATOM 730 C C .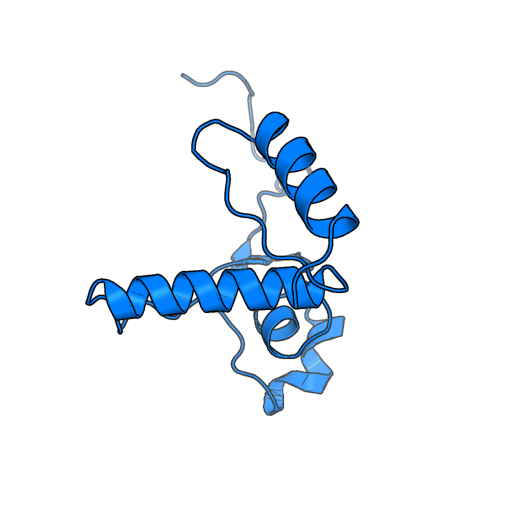 THR A 1 97 ? -8.670 -3.533 -23.696 1.00 84.06 97 THR A C 1
ATOM 732 O O . THR A 1 97 ? -8.318 -4.060 -24.741 1.00 84.06 97 THR A O 1
ATOM 735 N N . ALA A 1 98 ? -9.761 -2.760 -23.620 1.00 81.12 98 ALA A N 1
ATOM 736 C CA . ALA A 1 98 ? -10.751 -2.607 -24.698 1.00 81.12 98 ALA A CA 1
ATOM 737 C C . ALA A 1 98 ? -10.131 -2.356 -26.090 1.00 81.12 98 ALA A C 1
ATOM 739 O O . ALA A 1 98 ? -10.512 -2.993 -27.068 1.00 81.12 98 ALA A O 1
ATOM 740 N N . TRP A 1 99 ? -9.108 -1.494 -26.165 1.00 77.06 99 TRP A N 1
ATOM 741 C CA . TRP A 1 99 ? -8.359 -1.226 -27.401 1.00 77.06 99 TRP A CA 1
ATOM 742 C C . TRP A 1 99 ? -7.633 -2.459 -27.974 1.00 77.06 99 TRP A C 1
ATOM 744 O O . TRP A 1 99 ? -7.542 -2.620 -29.189 1.00 77.06 99 TRP A O 1
ATOM 754 N N . ARG A 1 100 ? -7.108 -3.335 -27.112 1.00 77.38 100 ARG A N 1
ATOM 755 C CA . ARG A 1 100 ? -6.388 -4.564 -27.485 1.00 77.38 100 ARG A CA 1
ATOM 756 C C . ARG A 1 100 ? -7.350 -5.713 -27.770 1.00 77.38 100 ARG A C 1
ATOM 758 O O . ARG A 1 100 ? -7.150 -6.448 -28.731 1.00 77.38 100 ARG A O 1
ATOM 765 N N . ASP A 1 101 ? -8.381 -5.832 -26.944 1.00 75.81 101 ASP A N 1
ATOM 766 C CA . ASP A 1 101 ? -9.333 -6.940 -26.956 1.00 75.81 101 ASP A CA 1
ATOM 767 C C . ASP A 1 101 ? -10.375 -6.796 -28.070 1.00 75.81 101 ASP A C 1
ATOM 769 O O . ASP A 1 101 ? -11.139 -7.725 -28.316 1.00 75.81 101 ASP A O 1
ATOM 773 N N . ARG A 1 102 ? -10.405 -5.636 -28.753 1.00 64.56 102 ARG A N 1
ATOM 774 C CA . ARG A 1 102 ? -11.417 -5.275 -29.76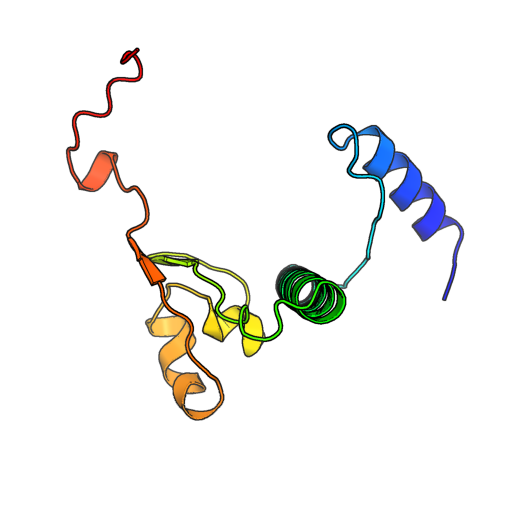1 1.00 64.56 102 ARG A CA 1
ATOM 775 C C . ARG A 1 102 ? -12.839 -5.521 -29.254 1.00 64.56 102 ARG A C 1
ATOM 777 O O . ARG A 1 102 ? -13.724 -5.881 -30.023 1.00 64.56 102 ARG A O 1
ATOM 784 N N . ALA A 1 103 ? -13.035 -5.364 -27.948 1.00 62.06 103 ALA A N 1
ATOM 785 C CA . ALA A 1 103 ? -14.352 -5.434 -27.356 1.00 62.06 103 ALA A CA 1
ATOM 786 C C . ALA A 1 103 ? -15.141 -4.216 -27.847 1.00 62.06 103 ALA A C 1
ATOM 788 O O . ALA A 1 103 ? -14.620 -3.098 -27.802 1.00 62.06 103 ALA A O 1
ATOM 789 N N . ASP A 1 104 ? -16.373 -4.435 -28.313 1.00 60.47 104 ASP A N 1
ATOM 790 C CA . ASP A 1 104 ? -17.327 -3.372 -28.641 1.00 60.47 104 ASP A CA 1
ATOM 791 C C . ASP A 1 104 ? -17.722 -2.642 -27.349 1.00 60.47 104 ASP A C 1
ATOM 793 O O . ASP A 1 104 ? -18.781 -2.853 -26.763 1.00 60.47 104 ASP A O 1
ATOM 797 N N . CYS A 1 105 ? -16.822 -1.804 -26.844 1.00 58.28 105 CYS A N 1
ATOM 798 C CA . CYS A 1 105 ? -17.089 -0.906 -25.737 1.00 58.28 105 CYS A CA 1
ATOM 799 C C . CYS A 1 105 ? -17.740 0.355 -26.305 1.00 58.28 105 CYS A C 1
ATOM 801 O O . CYS A 1 105 ? -17.087 1.390 -26.449 1.00 58.28 105 CYS A O 1
ATOM 803 N N . SER A 1 106 ? -19.022 0.272 -26.669 1.00 60.88 106 SER A N 1
ATOM 804 C CA . SER A 1 106 ? -19.804 1.484 -26.895 1.00 60.88 106 SER A CA 1
ATOM 805 C C . SER A 1 106 ? -19.982 2.206 -25.556 1.00 60.88 106 SER A C 1
ATOM 807 O O . SER A 1 106 ? -20.357 1.606 -24.553 1.00 60.88 106 SER A O 1
ATOM 809 N N . LEU A 1 107 ? -19.693 3.512 -25.533 1.00 58.00 107 LEU A N 1
ATOM 810 C CA . LEU A 1 107 ? -19.974 4.378 -24.375 1.00 58.00 107 LEU A CA 1
ATOM 811 C C . LEU A 1 107 ? -21.482 4.537 -24.126 1.00 58.00 107 LEU A C 1
ATOM 813 O O . LEU A 1 107 ? -21.892 4.985 -23.061 1.00 58.00 107 LEU A O 1
ATOM 817 N N . GLU A 1 108 ? -22.291 4.161 -25.112 1.00 57.88 108 GLU A N 1
ATOM 818 C CA . GLU A 1 108 ? -23.737 4.061 -25.024 1.00 57.88 108 GLU A CA 1
ATOM 819 C C . GLU A 1 108 ? -24.116 2.589 -24.862 1.00 57.88 108 GLU A C 1
ATOM 821 O O . GLU A 1 108 ? -24.091 1.864 -25.853 1.00 57.88 108 GLU A O 1
ATOM 826 N N . GLN A 1 109 ? -24.428 2.146 -23.641 1.00 44.62 109 GLN A N 1
ATOM 827 C CA . GLN A 1 109 ? -25.361 1.051 -23.316 1.00 44.62 109 GLN A CA 1
ATOM 828 C C . GLN A 1 109 ? -25.901 1.279 -21.878 1.00 44.62 109 GLN A C 1
ATOM 830 O O . GLN A 1 109 ? -25.227 1.952 -21.100 1.00 44.62 109 GLN A O 1
ATOM 835 N N . PRO A 1 110 ? -27.134 0.816 -21.580 1.00 46.91 110 PRO A N 1
ATOM 836 C CA . PRO A 1 110 ? -28.204 1.566 -20.895 1.00 46.91 110 PRO A CA 1
ATOM 837 C C . PRO A 1 110 ? -28.111 1.698 -19.370 1.00 46.91 110 PRO A C 1
ATOM 839 O O . PRO A 1 110 ? -27.492 0.830 -18.716 1.00 46.91 110 PRO A O 1
#

Secondary structure (DSSP, 8-state):
---HHHHHHHHHHHHHSPTT-------SSHHHHHHHHHHHHHHHHHHTT-TT-----EEES----SSHHHHHT-S-HHHHGGGGGGS-PPPEEE---HHHHT----S---